Protein AF-A0A0F8Z488-F1 (afdb_monomer_lite)

Foldseek 3Di:
DDDDPVLQPDVVVVVLVVLQVVLVVPDPFAWPDKDWDDCRVVVNADDDPVDGAATEMEIETAPPRADPDPVRRVVCCCVSCPCSCVSYDYHYYYPVRVVVVCVVVVVVVVD

Structure (mmCIF, N/CA/C/O backbone):
data_AF-A0A0F8Z488-F1
#
_entry.id   AF-A0A0F8Z488-F1
#
loop_
_atom_site.group_PDB
_atom_site.id
_atom_site.type_symbol
_atom_site.label_atom_id
_atom_site.label_alt_id
_atom_site.label_comp_id
_atom_site.label_asym_id
_atom_site.label_entity_id
_atom_site.label_seq_id
_atom_site.pdbx_PDB_ins_code
_atom_site.Cartn_x
_atom_site.Cartn_y
_atom_site.Cartn_z
_atom_site.occupancy
_atom_site.B_iso_or_equiv
_atom_site.auth_seq_id
_atom_site.auth_comp_id
_atom_site.auth_asym_id
_atom_site.auth_atom_id
_atom_site.pdbx_PDB_model_num
ATOM 1 N N . MET A 1 1 ? -4.807 -14.175 -6.685 1.00 61.75 1 MET A N 1
ATOM 2 C CA . MET A 1 1 ? -5.424 -12.839 -6.602 1.00 61.75 1 MET A CA 1
ATOM 3 C C . MET A 1 1 ? -5.527 -12.295 -8.015 1.00 61.75 1 MET A C 1
ATOM 5 O O . MET A 1 1 ? -4.518 -12.329 -8.706 1.00 61.75 1 MET A O 1
ATOM 9 N N . ASP A 1 2 ? -6.718 -11.883 -8.449 1.00 78.44 2 ASP A N 1
ATOM 10 C CA . ASP A 1 2 ? -6.984 -11.468 -9.835 1.00 78.44 2 ASP A CA 1
ATOM 11 C C . ASP A 1 2 ? -7.087 -9.931 -9.895 1.00 78.44 2 ASP A C 1
ATOM 13 O O . ASP A 1 2 ? -8.167 -9.359 -9.772 1.00 78.44 2 ASP A O 1
ATOM 17 N N . ILE A 1 3 ? -5.931 -9.254 -9.926 1.00 83.31 3 ILE A N 1
ATOM 18 C CA . ILE A 1 3 ? -5.823 -7.791 -10.065 1.00 83.31 3 ILE A CA 1
ATOM 19 C C . ILE A 1 3 ? -5.194 -7.501 -11.425 1.00 83.31 3 ILE A C 1
ATOM 21 O O . ILE A 1 3 ? -4.090 -7.974 -11.708 1.00 83.31 3 ILE A O 1
ATOM 25 N N . ASP A 1 4 ? -5.872 -6.692 -12.240 1.00 87.50 4 ASP A N 1
ATOM 26 C CA . ASP A 1 4 ? -5.304 -6.196 -13.490 1.00 87.50 4 ASP A CA 1
ATOM 27 C C . ASP A 1 4 ? -4.250 -5.116 -13.201 1.00 87.50 4 ASP A C 1
ATOM 29 O O . ASP A 1 4 ? -4.549 -4.030 -12.706 1.00 87.50 4 ASP A O 1
ATOM 33 N N . LEU A 1 5 ? -2.996 -5.443 -13.505 1.00 88.19 5 LEU A N 1
ATOM 34 C CA . LEU A 1 5 ? -1.836 -4.556 -13.385 1.00 88.19 5 LEU A CA 1
ATOM 35 C C . LEU A 1 5 ? -1.204 -4.268 -14.754 1.00 88.19 5 LEU A C 1
ATOM 37 O O . LEU A 1 5 ? -0.044 -3.866 -14.831 1.00 88.19 5 LEU A O 1
ATOM 41 N N . SER A 1 6 ? -1.943 -4.499 -15.844 1.00 88.38 6 SER A N 1
ATOM 42 C CA . SER A 1 6 ? -1.444 -4.388 -17.222 1.00 88.38 6 SER A CA 1
ATOM 43 C C . SER A 1 6 ? -0.992 -2.973 -17.603 1.00 88.38 6 SER A C 1
ATOM 45 O O . SER A 1 6 ? -0.168 -2.806 -18.502 1.00 88.38 6 SER A O 1
ATOM 47 N N . PHE A 1 7 ? -1.462 -1.956 -16.877 1.00 87.12 7 PHE A N 1
ATOM 48 C CA . PHE A 1 7 ? -1.025 -0.567 -17.018 1.00 87.12 7 PHE A CA 1
ATOM 49 C C . PHE A 1 7 ? 0.434 -0.325 -16.572 1.00 87.12 7 PHE A C 1
ATOM 51 O O . PHE A 1 7 ? 1.041 0.660 -16.993 1.00 87.12 7 PHE A O 1
ATOM 58 N N . ILE A 1 8 ? 1.032 -1.213 -15.764 1.00 89.88 8 ILE A N 1
ATOM 59 C CA . ILE A 1 8 ? 2.445 -1.130 -15.359 1.00 89.88 8 ILE A CA 1
ATOM 60 C C . ILE A 1 8 ? 3.301 -1.841 -16.410 1.00 89.88 8 ILE A C 1
ATOM 62 O O . ILE A 1 8 ? 3.484 -3.057 -16.380 1.00 89.88 8 ILE A O 1
ATOM 66 N N . GLN A 1 9 ? 3.854 -1.069 -17.345 1.00 87.00 9 GLN A N 1
ATOM 67 C CA . GLN A 1 9 ? 4.599 -1.618 -18.485 1.00 87.00 9 GLN A CA 1
ATOM 68 C C . GLN A 1 9 ? 5.990 -2.151 -18.112 1.00 87.00 9 GLN A C 1
ATOM 70 O O . GLN A 1 9 ? 6.507 -3.070 -18.748 1.00 87.00 9 GLN A O 1
ATOM 75 N N . ASN A 1 10 ? 6.620 -1.584 -17.081 1.00 90.50 10 ASN A N 1
ATOM 76 C CA . ASN A 1 10 ? 7.942 -2.017 -16.650 1.00 90.50 10 ASN A CA 1
ATOM 77 C C . ASN A 1 10 ? 7.841 -3.287 -15.789 1.00 90.50 10 ASN A C 1
ATOM 79 O O . ASN A 1 10 ? 7.271 -3.275 -14.696 1.00 90.50 10 ASN A O 1
ATOM 83 N N . SER A 1 11 ? 8.455 -4.378 -16.252 1.00 90.44 11 SER A N 1
ATOM 84 C CA . SER A 1 11 ? 8.388 -5.686 -15.590 1.00 90.44 11 SER A CA 1
ATOM 85 C C . SER A 1 11 ? 9.010 -5.715 -14.190 1.00 90.44 11 SER A C 1
ATOM 87 O O . SER A 1 11 ? 8.596 -6.529 -13.365 1.00 90.44 11 SER A O 1
ATOM 89 N N . LYS A 1 12 ? 9.971 -4.830 -13.894 1.00 91.19 12 LYS A N 1
ATOM 90 C CA . LYS A 1 12 ? 10.587 -4.723 -12.565 1.00 91.19 12 LYS A CA 1
ATOM 91 C C . LYS A 1 12 ? 9.627 -4.089 -11.570 1.00 91.19 12 LYS A C 1
ATOM 93 O O . LYS A 1 12 ? 9.391 -4.684 -10.525 1.00 91.19 12 LYS A O 1
ATOM 98 N N . PHE A 1 13 ? 9.003 -2.964 -11.926 1.00 92.75 13 PHE A N 1
ATOM 99 C CA . PHE A 1 13 ? 7.955 -2.360 -11.095 1.00 92.75 13 PHE A CA 1
ATOM 100 C C . PHE A 1 13 ? 6.767 -3.303 -10.901 1.00 92.75 13 PHE A C 1
ATOM 102 O O . PHE A 1 13 ? 6.273 -3.449 -9.784 1.00 92.75 13 PHE A O 1
ATOM 109 N N . LEU A 1 14 ? 6.354 -4.003 -11.961 1.00 92.69 14 LEU A N 1
ATOM 110 C CA . LEU A 1 14 ? 5.293 -5.004 -11.880 1.00 92.69 14 LEU A CA 1
ATOM 111 C C . LEU A 1 14 ? 5.646 -6.133 -10.898 1.00 92.69 14 LEU A C 1
ATOM 113 O O . LEU A 1 14 ? 4.800 -6.536 -10.102 1.00 92.69 14 LEU A O 1
ATOM 117 N N . GLY A 1 15 ? 6.883 -6.636 -10.947 1.00 91.31 15 GLY A N 1
ATOM 118 C CA . GLY A 1 15 ? 7.378 -7.654 -10.020 1.00 91.31 15 GLY A CA 1
ATOM 119 C C . GLY A 1 15 ? 7.354 -7.175 -8.569 1.00 91.31 15 GLY A C 1
ATOM 120 O O . GLY A 1 15 ? 6.781 -7.853 -7.719 1.00 91.31 15 GLY A O 1
ATOM 121 N N . SER A 1 16 ? 7.892 -5.980 -8.307 1.00 92.06 16 SER A N 1
ATOM 122 C CA . SER A 1 16 ? 7.899 -5.381 -6.968 1.00 92.06 16 SER A CA 1
ATOM 123 C C . SER A 1 16 ? 6.485 -5.194 -6.414 1.00 92.06 16 SER A C 1
ATOM 125 O O . SER A 1 16 ? 6.223 -5.553 -5.269 1.00 92.06 16 SER A O 1
ATOM 127 N N . ILE A 1 17 ? 5.546 -4.671 -7.216 1.00 93.38 17 ILE A N 1
ATOM 128 C CA . ILE A 1 17 ? 4.152 -4.476 -6.782 1.00 93.38 17 ILE A CA 1
ATOM 129 C C . ILE A 1 17 ? 3.474 -5.807 -6.481 1.00 93.38 17 ILE A C 1
ATOM 131 O O . ILE A 1 17 ? 2.763 -5.905 -5.484 1.00 93.38 17 ILE A O 1
ATOM 135 N N . LYS A 1 18 ? 3.699 -6.840 -7.298 1.00 92.25 18 LYS A N 1
ATOM 136 C CA . LYS A 1 18 ? 3.149 -8.171 -7.019 1.00 92.25 18 LYS A CA 1
ATOM 137 C C . LYS A 1 18 ? 3.656 -8.717 -5.689 1.00 92.25 18 LYS A C 1
ATOM 139 O O . LYS A 1 18 ? 2.829 -9.119 -4.878 1.00 92.25 18 LYS A O 1
ATOM 144 N N . GLU A 1 19 ? 4.963 -8.649 -5.427 1.00 92.25 19 GLU A N 1
ATOM 145 C CA . GLU A 1 19 ? 5.521 -9.095 -4.143 1.00 92.25 19 GLU A CA 1
ATOM 146 C C . GLU A 1 19 ? 4.931 -8.303 -2.965 1.00 92.25 19 GLU A C 1
ATOM 148 O O . GLU A 1 19 ? 4.540 -8.889 -1.951 1.00 92.25 19 GLU A O 1
ATOM 153 N N . TYR A 1 20 ? 4.828 -6.977 -3.100 1.00 94.12 20 TYR A N 1
ATOM 154 C CA . TYR A 1 20 ? 4.232 -6.129 -2.070 1.00 94.12 20 TYR A CA 1
ATOM 155 C C . TYR A 1 20 ? 2.788 -6.540 -1.781 1.00 94.12 20 TYR A C 1
ATOM 157 O O . TYR A 1 20 ? 2.428 -6.760 -0.626 1.00 94.12 20 TYR A O 1
ATOM 165 N N . LEU A 1 21 ? 1.953 -6.660 -2.817 1.00 93.88 21 LEU A N 1
ATOM 166 C CA . LEU A 1 21 ? 0.542 -6.994 -2.648 1.00 93.88 21 LEU A CA 1
ATOM 167 C C . LEU A 1 21 ? 0.360 -8.412 -2.098 1.00 93.88 21 LEU A C 1
ATOM 169 O O . LEU A 1 21 ? -0.458 -8.607 -1.205 1.00 93.88 21 LEU A O 1
ATOM 173 N N . GLU A 1 22 ? 1.133 -9.390 -2.571 1.00 92.50 22 GLU A N 1
ATOM 174 C CA . GLU A 1 22 ? 1.101 -10.756 -2.040 1.00 92.50 22 GLU A CA 1
ATOM 175 C C . GLU A 1 22 ? 1.389 -10.781 -0.538 1.00 92.50 22 GLU A C 1
ATOM 177 O O . GLU A 1 22 ? 0.646 -11.399 0.222 1.00 92.50 22 GLU A O 1
ATOM 182 N N . ARG A 1 23 ? 2.421 -10.064 -0.077 1.00 93.06 23 ARG A N 1
ATOM 183 C CA . ARG A 1 23 ? 2.704 -9.951 1.361 1.00 93.06 23 ARG A CA 1
ATOM 184 C C . ARG A 1 23 ? 1.603 -9.218 2.106 1.00 93.06 23 ARG A C 1
ATOM 186 O O . ARG A 1 23 ? 1.179 -9.696 3.152 1.00 93.06 23 ARG A O 1
ATOM 193 N N . LEU A 1 24 ? 1.130 -8.096 1.564 1.00 94.81 24 LEU A N 1
ATOM 194 C CA . LEU A 1 24 ? 0.085 -7.283 2.176 1.00 94.81 24 LEU A CA 1
ATOM 195 C C . LEU A 1 24 ? -1.199 -8.091 2.408 1.00 94.81 24 LEU A C 1
ATOM 197 O O . LEU A 1 24 ? -1.780 -8.017 3.486 1.00 94.81 24 LEU A O 1
ATOM 201 N N . PHE A 1 25 ? -1.636 -8.867 1.415 1.00 92.69 25 PHE A N 1
ATOM 202 C CA . PHE A 1 25 ? -2.860 -9.664 1.509 1.00 92.69 25 PHE A CA 1
ATOM 203 C C . PHE A 1 25 ? -2.687 -10.979 2.279 1.00 92.69 25 PHE A C 1
ATOM 205 O O . PHE A 1 25 ? -3.686 -11.601 2.627 1.00 92.69 25 PHE A O 1
ATOM 212 N N . ASN A 1 26 ? -1.451 -11.381 2.583 1.00 93.25 26 ASN A N 1
ATOM 213 C CA . ASN A 1 26 ? -1.159 -12.480 3.505 1.00 93.25 26 ASN A CA 1
ATOM 214 C C . ASN A 1 26 ? -1.121 -12.037 4.977 1.00 93.25 26 ASN A C 1
ATOM 216 O O . ASN A 1 26 ? -0.977 -12.882 5.861 1.00 93.25 26 ASN A O 1
ATOM 220 N N . LEU A 1 27 ? -1.223 -10.735 5.264 1.00 93.19 27 LEU A N 1
ATOM 221 C CA . LEU A 1 27 ? -1.350 -10.258 6.637 1.00 93.19 27 LEU A CA 1
ATOM 222 C C . LEU A 1 27 ? -2.717 -10.651 7.200 1.00 93.19 27 LEU A C 1
ATOM 224 O O . LEU A 1 27 ? -3.731 -10.538 6.514 1.00 93.19 27 LEU A O 1
ATOM 228 N N . ASP A 1 28 ? -2.758 -11.018 8.482 1.00 92.69 28 ASP A N 1
ATOM 229 C CA . ASP A 1 28 ? -4.007 -11.173 9.240 1.00 92.69 28 ASP A CA 1
ATOM 230 C C . ASP A 1 28 ? -4.575 -9.790 9.604 1.00 92.69 28 ASP A C 1
ATOM 232 O O . ASP A 1 28 ? -4.606 -9.370 10.761 1.00 92.69 28 ASP A O 1
ATOM 236 N N . LYS A 1 29 ? -4.879 -9.010 8.562 1.00 94.06 29 LYS A N 1
ATOM 237 C CA . LYS A 1 29 ? -5.425 -7.658 8.629 1.00 94.06 29 LYS A CA 1
ATOM 238 C C . LYS A 1 29 ? -6.399 -7.434 7.494 1.00 94.06 29 LYS A C 1
ATOM 240 O O . LYS A 1 29 ? -6.135 -7.769 6.339 1.00 94.06 29 LYS A O 1
ATOM 245 N N . LYS A 1 30 ? -7.514 -6.777 7.793 1.00 96.00 30 LYS A N 1
ATOM 246 C CA . LYS A 1 30 ? -8.535 -6.503 6.782 1.00 96.00 30 LYS A CA 1
ATOM 247 C C . LYS A 1 30 ? -8.196 -5.267 5.945 1.00 96.00 30 LYS A C 1
ATOM 249 O O . LYS A 1 30 ? -8.471 -4.132 6.335 1.00 96.00 30 LYS A O 1
ATOM 254 N N . VAL A 1 31 ? -7.651 -5.490 4.751 1.00 95.94 31 VAL A N 1
ATOM 255 C CA . VAL A 1 31 ? -7.432 -4.446 3.736 1.00 95.94 31 VAL A CA 1
ATOM 256 C C . VAL A 1 31 ? -8.750 -4.135 3.014 1.00 95.94 31 VAL A C 1
ATOM 258 O O . VAL A 1 31 ? -9.471 -5.032 2.586 1.00 95.94 31 VAL A O 1
ATOM 261 N N . GLN A 1 32 ? -9.092 -2.853 2.904 1.00 95.88 32 GLN A N 1
ATOM 262 C CA . GLN A 1 32 ? -10.272 -2.340 2.195 1.00 95.88 32 GLN A CA 1
ATOM 263 C C . GLN A 1 32 ? -9.943 -1.860 0.781 1.00 95.88 32 GLN A C 1
ATOM 265 O O . GLN A 1 32 ? -10.798 -1.914 -0.097 1.00 95.88 32 GLN A O 1
ATOM 270 N N . GLY A 1 33 ? -8.721 -1.382 0.559 1.00 94.56 33 GLY A N 1
ATOM 271 C CA . GLY A 1 33 ? -8.289 -0.914 -0.748 1.00 94.56 33 GLY A CA 1
ATOM 272 C C . GLY A 1 33 ? -6.814 -0.552 -0.771 1.00 94.56 33 GLY A C 1
ATOM 273 O O . GLY A 1 33 ? -6.203 -0.299 0.267 1.00 94.56 33 GLY A O 1
ATOM 274 N N . VAL A 1 34 ? -6.253 -0.522 -1.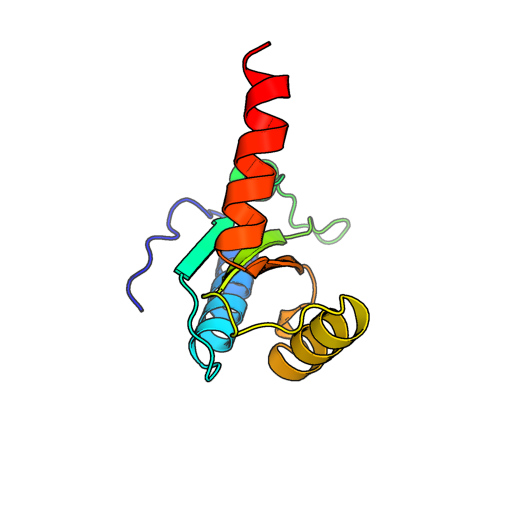974 1.00 95.50 34 VAL A N 1
ATOM 275 C CA . VAL A 1 34 ? -4.892 -0.057 -2.238 1.00 95.50 34 VAL A CA 1
ATOM 276 C C . VAL A 1 34 ? -4.965 0.924 -3.397 1.00 95.50 34 VAL A C 1
ATOM 278 O O . VAL A 1 34 ? -5.525 0.602 -4.442 1.00 95.50 34 VAL A O 1
ATOM 281 N N . LEU A 1 35 ? -4.425 2.120 -3.202 1.00 94.62 35 LEU A N 1
ATOM 282 C CA . LEU A 1 35 ? -4.351 3.158 -4.221 1.00 94.62 35 LEU A CA 1
ATOM 283 C C . LEU A 1 35 ? -2.892 3.352 -4.611 1.00 94.62 35 LEU A C 1
ATOM 285 O O . LEU A 1 35 ? -2.058 3.634 -3.752 1.00 94.62 35 LEU A O 1
ATOM 289 N N . LEU A 1 36 ? -2.602 3.224 -5.901 1.00 93.88 36 LEU A N 1
ATOM 290 C CA . LEU A 1 36 ? -1.319 3.602 -6.478 1.00 93.88 36 LEU A CA 1
ATOM 291 C C . LEU A 1 36 ? -1.388 5.059 -6.934 1.00 93.88 36 LEU A C 1
ATOM 293 O O . LEU A 1 36 ? -2.341 5.455 -7.606 1.00 93.88 36 LEU A O 1
ATOM 297 N N . PHE A 1 37 ? -0.378 5.846 -6.578 1.00 92.44 37 PHE A N 1
ATOM 298 C CA . PHE A 1 37 ? -0.251 7.233 -7.014 1.00 92.44 37 PHE A CA 1
ATOM 299 C C . PHE A 1 37 ? 1.194 7.537 -7.439 1.00 92.44 37 PHE A C 1
ATOM 301 O O . PHE A 1 37 ? 1.974 6.625 -7.714 1.00 92.44 37 PHE A O 1
ATOM 308 N N . GLY A 1 38 ? 1.525 8.819 -7.589 1.00 90.88 38 GLY A N 1
ATOM 309 C CA . GLY A 1 38 ? 2.889 9.236 -7.909 1.00 90.88 38 GLY A CA 1
ATOM 310 C C . GLY A 1 38 ? 3.287 9.013 -9.367 1.00 90.88 38 GLY A C 1
ATOM 311 O O . GLY A 1 38 ? 2.439 8.946 -10.261 1.00 90.88 38 GLY A O 1
ATOM 312 N N . SER A 1 39 ? 4.596 8.958 -9.614 1.00 92.25 39 SER A N 1
ATOM 313 C CA . SER A 1 39 ? 5.165 8.882 -10.968 1.00 92.25 39 SER A CA 1
ATOM 314 C C . SER A 1 39 ? 4.785 7.587 -11.686 1.00 92.25 39 SER A C 1
ATOM 316 O O . SER A 1 39 ? 4.474 7.618 -12.877 1.00 92.25 39 SER A O 1
ATOM 318 N N . LEU A 1 40 ? 4.725 6.457 -10.970 1.00 93.00 40 LEU A N 1
ATOM 319 C CA . LEU A 1 40 ? 4.367 5.171 -11.567 1.00 93.00 40 LEU A CA 1
ATOM 320 C C . LEU A 1 40 ? 2.915 5.150 -12.048 1.00 93.00 40 LEU A C 1
ATOM 322 O O . LEU A 1 40 ? 2.658 4.712 -13.167 1.00 93.00 40 LEU A O 1
ATOM 326 N N . ALA A 1 41 ? 1.982 5.685 -11.255 1.00 90.25 41 ALA A N 1
ATOM 327 C CA . ALA A 1 41 ? 0.583 5.810 -11.666 1.00 90.25 41 ALA A CA 1
ATOM 328 C C . ALA A 1 41 ? 0.403 6.716 -12.896 1.00 90.25 41 ALA A C 1
ATOM 330 O O . ALA A 1 41 ? -0.508 6.496 -13.690 1.00 90.25 41 ALA A O 1
ATOM 331 N N . ARG A 1 42 ? 1.268 7.727 -13.063 1.00 89.94 42 ARG A N 1
ATOM 332 C CA . ARG A 1 42 ? 1.247 8.650 -14.212 1.00 89.94 42 ARG A CA 1
ATOM 333 C C . ARG A 1 42 ? 1.994 8.129 -15.445 1.00 89.94 42 ARG A C 1
ATOM 335 O O . ARG A 1 42 ? 1.929 8.764 -16.490 1.00 89.94 42 ARG A O 1
ATOM 342 N N . GLY A 1 43 ? 2.692 6.995 -15.343 1.00 88.62 43 GLY A N 1
ATOM 343 C CA . GLY A 1 43 ? 3.538 6.472 -16.424 1.00 88.62 43 GLY A CA 1
ATOM 344 C C . GLY A 1 43 ? 4.860 7.229 -16.604 1.00 88.62 43 GLY A C 1
ATOM 345 O O . GLY A 1 43 ? 5.495 7.117 -17.646 1.00 88.62 43 GLY A O 1
ATOM 346 N N . GLU A 1 44 ? 5.279 7.991 -15.593 1.00 90.38 44 GLU A N 1
ATOM 347 C CA . GLU A 1 44 ? 6.494 8.819 -15.585 1.00 90.38 44 GLU A CA 1
ATOM 348 C C . GLU A 1 44 ? 7.646 8.174 -14.795 1.00 90.38 44 GLU A C 1
ATOM 350 O O . GLU A 1 44 ? 8.723 8.755 -14.685 1.00 90.38 44 GLU A O 1
ATOM 355 N N . ALA A 1 45 ? 7.429 6.997 -14.197 1.00 91.12 45 ALA A N 1
ATOM 356 C CA . ALA A 1 45 ? 8.437 6.332 -13.378 1.00 91.12 45 ALA A CA 1
ATOM 357 C C . ALA A 1 45 ? 9.647 5.867 -14.200 1.00 91.12 45 ALA A C 1
ATOM 359 O O . ALA A 1 45 ? 9.518 5.246 -15.258 1.00 91.12 45 ALA A O 1
ATOM 360 N N . ILE A 1 46 ? 10.834 6.110 -13.655 1.00 90.38 46 ILE A N 1
ATOM 361 C CA . ILE A 1 46 ? 12.120 5.780 -14.260 1.00 90.38 46 ILE A CA 1
ATOM 362 C C . ILE A 1 46 ? 12.665 4.519 -13.594 1.00 90.38 46 ILE A C 1
ATOM 364 O O . ILE A 1 46 ? 12.718 4.420 -12.371 1.00 90.38 46 ILE A O 1
ATOM 368 N N . TYR A 1 47 ? 13.108 3.558 -14.403 1.00 88.50 47 TYR A N 1
ATOM 369 C CA . TYR A 1 47 ? 13.867 2.405 -13.926 1.00 88.50 47 TYR A CA 1
ATOM 370 C C . TYR A 1 47 ? 15.148 2.280 -14.747 1.00 88.50 47 TYR A C 1
ATOM 372 O O . TYR A 1 47 ? 15.124 1.828 -15.893 1.00 88.50 47 TYR A O 1
ATOM 380 N N . SER A 1 48 ? 16.268 2.703 -14.170 1.00 88.38 48 SER A N 1
ATOM 381 C CA . SER A 1 48 ? 17.582 2.690 -14.809 1.00 88.38 48 SER A CA 1
ATOM 382 C C . SER A 1 48 ? 18.682 2.358 -13.799 1.00 88.38 48 SER A C 1
ATOM 384 O O . SER A 1 48 ? 18.452 2.349 -12.595 1.00 88.38 48 SER A O 1
ATOM 386 N N . GLU A 1 49 ? 19.905 2.131 -14.277 1.00 85.31 49 GLU A N 1
ATOM 387 C CA . GLU A 1 49 ? 21.068 1.919 -13.399 1.00 85.31 49 GLU A CA 1
ATOM 388 C C . GLU A 1 49 ? 21.429 3.154 -12.557 1.00 85.31 49 GLU A C 1
ATOM 390 O O . GLU A 1 49 ? 22.118 3.031 -11.548 1.00 85.31 49 GLU A O 1
ATOM 395 N N . ARG A 1 50 ? 20.997 4.350 -12.978 1.00 88.25 50 ARG A N 1
ATOM 396 C CA . ARG A 1 50 ? 21.337 5.626 -12.326 1.00 88.25 50 ARG A CA 1
ATOM 397 C C . ARG A 1 50 ? 20.269 6.100 -11.353 1.00 88.25 50 ARG A C 1
ATOM 399 O O . ARG A 1 50 ? 20.583 6.796 -10.396 1.00 88.25 50 ARG A O 1
ATOM 406 N N . GLU A 1 51 ? 19.022 5.756 -11.637 1.00 88.19 51 GLU A N 1
ATOM 407 C CA . GLU A 1 51 ? 17.852 6.246 -10.927 1.00 88.19 51 GLU A CA 1
ATOM 408 C C . GLU A 1 51 ? 16.727 5.221 -11.032 1.00 88.19 51 GLU A C 1
ATOM 410 O O . GLU A 1 51 ? 16.434 4.708 -12.121 1.00 88.19 51 GLU A O 1
ATOM 415 N N . ILE A 1 52 ? 16.101 4.952 -9.890 1.00 89.81 52 ILE A N 1
AT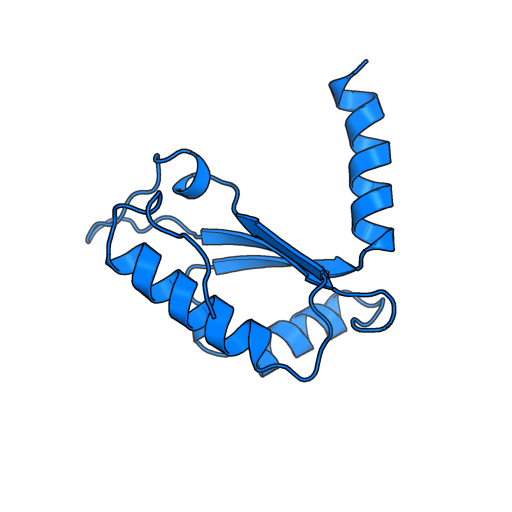OM 416 C CA . ILE A 1 52 ? 14.910 4.123 -9.764 1.00 89.81 52 ILE A CA 1
ATOM 417 C C . ILE A 1 52 ? 13.887 4.963 -9.006 1.00 89.81 52 ILE A C 1
ATOM 419 O O . ILE A 1 52 ? 14.164 5.393 -7.890 1.00 89.81 52 ILE A O 1
ATOM 423 N N . SER A 1 53 ? 12.733 5.217 -9.619 1.00 91.75 53 SER A N 1
ATOM 424 C CA . SER A 1 53 ? 11.628 5.906 -8.954 1.00 91.75 53 SER A CA 1
ATOM 425 C C . SER A 1 53 ? 11.017 5.040 -7.856 1.00 91.75 53 SER A C 1
ATOM 427 O O . SER A 1 53 ? 10.872 3.827 -8.025 1.00 91.75 53 SER A O 1
ATOM 429 N N . ASP A 1 54 ? 10.605 5.685 -6.769 1.00 92.75 54 ASP A N 1
ATOM 430 C CA . ASP A 1 54 ? 9.833 5.043 -5.711 1.00 92.75 54 ASP A CA 1
ATOM 431 C C . ASP A 1 54 ? 8.410 4.700 -6.182 1.00 92.75 54 ASP A C 1
ATOM 433 O O . ASP A 1 54 ? 7.877 5.263 -7.145 1.00 92.75 54 ASP A O 1
ATOM 437 N N . ILE A 1 55 ? 7.795 3.741 -5.494 1.00 93.88 55 ILE A N 1
ATOM 438 C CA . ILE A 1 55 ? 6.419 3.306 -5.717 1.00 93.88 55 ILE A CA 1
ATOM 439 C C . ILE A 1 55 ? 5.546 3.840 -4.585 1.00 93.88 55 ILE A C 1
ATOM 441 O O . ILE A 1 55 ? 5.625 3.368 -3.448 1.00 93.88 55 ILE A O 1
ATOM 445 N N . ASP A 1 56 ? 4.681 4.790 -4.924 1.00 94.19 56 ASP A N 1
ATOM 446 C CA . ASP A 1 56 ? 3.838 5.495 -3.965 1.00 94.19 56 ASP A CA 1
ATOM 447 C C . ASP A 1 56 ? 2.474 4.808 -3.779 1.00 94.19 56 ASP A C 1
ATOM 449 O O . ASP A 1 56 ? 1.674 4.702 -4.717 1.00 94.19 56 ASP A O 1
ATOM 453 N N . LEU A 1 57 ? 2.173 4.360 -2.555 1.00 95.31 57 LEU A N 1
ATOM 454 C CA . LEU A 1 57 ? 0.940 3.637 -2.223 1.00 95.31 57 LEU A CA 1
ATOM 455 C C . LEU A 1 57 ? 0.175 4.243 -1.043 1.00 95.31 57 LEU A C 1
ATOM 457 O O . LEU A 1 57 ? 0.750 4.633 -0.028 1.00 95.31 57 LEU A O 1
ATOM 461 N N . ILE A 1 58 ? -1.154 4.221 -1.120 1.00 95.62 58 ILE A N 1
ATOM 462 C CA . ILE A 1 58 ? -2.035 4.361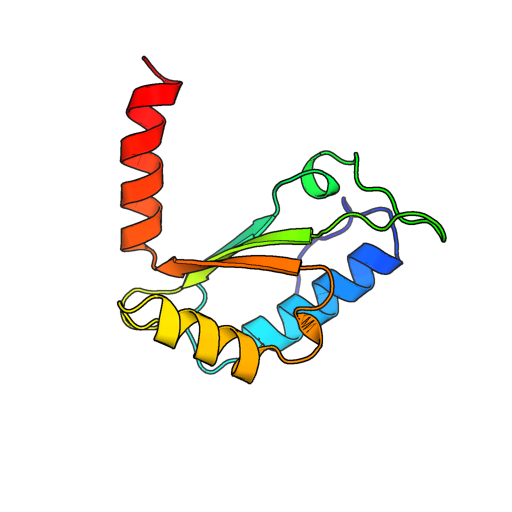 0.044 1.00 95.62 58 ILE A CA 1
ATOM 463 C C . ILE A 1 58 ? -2.720 3.020 0.266 1.00 95.62 58 ILE A C 1
ATOM 465 O O . ILE A 1 58 ? -3.477 2.552 -0.582 1.00 95.62 58 ILE A O 1
ATOM 469 N N . VAL A 1 59 ? -2.472 2.408 1.417 1.00 96.69 59 VAL A N 1
ATOM 470 C CA . VAL A 1 59 ? -3.109 1.162 1.836 1.00 96.69 59 VAL A CA 1
ATOM 471 C C . VAL A 1 59 ? -4.165 1.483 2.881 1.00 96.69 59 VAL A C 1
ATOM 473 O O . VAL A 1 59 ? -3.854 1.976 3.967 1.00 96.69 59 VAL A O 1
ATOM 476 N N . ILE A 1 60 ? -5.418 1.199 2.541 1.00 97.38 60 ILE A N 1
ATOM 477 C CA . ILE A 1 60 ? -6.584 1.493 3.366 1.00 97.38 60 ILE A CA 1
ATOM 478 C C . ILE A 1 60 ? -6.994 0.210 4.079 1.00 97.38 60 ILE A C 1
ATOM 480 O O . ILE A 1 60 ? -7.391 -0.762 3.437 1.00 97.38 60 ILE A O 1
ATOM 484 N N . PHE A 1 61 ? -6.935 0.213 5.403 1.00 97.38 61 PHE A N 1
ATOM 485 C CA . PHE A 1 61 ? -7.375 -0.888 6.255 1.00 97.38 61 PHE A CA 1
ATOM 486 C C . PHE A 1 61 ? -8.752 -0.596 6.862 1.00 97.38 61 PHE A C 1
ATOM 488 O O . PHE A 1 61 ? -9.180 0.558 6.949 1.00 97.38 61 PHE A O 1
ATOM 495 N N . SER A 1 62 ? -9.466 -1.634 7.300 1.00 97.44 62 SER A N 1
ATOM 496 C CA . SER A 1 62 ? -10.655 -1.452 8.137 1.00 97.44 62 SER A CA 1
ATOM 497 C C . SER A 1 62 ? -10.303 -0.731 9.443 1.00 97.44 62 SER A C 1
ATOM 499 O O . SER A 1 62 ? -9.175 -0.797 9.933 1.00 97.44 62 SER A O 1
ATOM 501 N N . ASP A 1 63 ? -11.271 -0.015 10.013 1.00 95.25 63 ASP A N 1
ATOM 502 C CA . ASP A 1 63 ? -11.077 0.632 11.311 1.00 95.25 63 ASP A CA 1
ATOM 503 C C . ASP A 1 63 ? -10.809 -0.426 12.397 1.00 95.25 63 ASP A C 1
ATOM 505 O O . ASP A 1 63 ? -11.437 -1.483 12.407 1.00 95.25 63 ASP A O 1
ATOM 509 N N . GLY A 1 64 ? -9.858 -0.146 13.295 1.00 94.38 64 GLY A N 1
ATOM 510 C CA . GLY A 1 64 ? -9.405 -1.080 14.336 1.00 94.38 64 GLY A CA 1
ATOM 511 C C . GLY A 1 64 ? -8.249 -2.007 13.931 1.00 94.38 64 GLY A C 1
ATOM 512 O O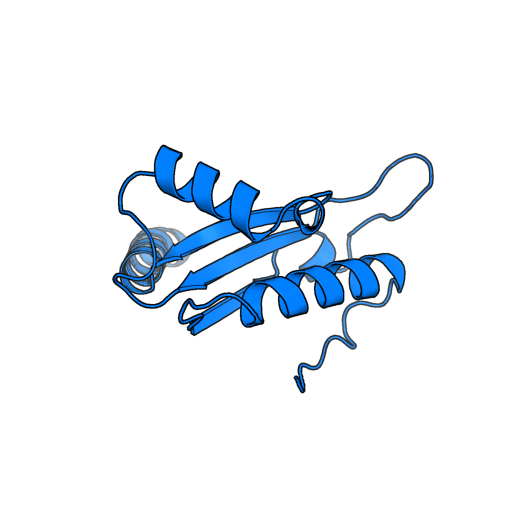 . GLY A 1 64 ? -7.625 -2.600 14.803 1.00 94.38 64 GLY A O 1
ATOM 513 N N . GLU A 1 65 ? -7.904 -2.093 12.642 1.00 95.94 65 GLU A N 1
ATOM 514 C CA . GLU A 1 65 ? -6.804 -2.944 12.143 1.00 95.94 65 GLU A CA 1
ATOM 515 C C . GLU A 1 65 ? -5.408 -2.342 12.356 1.00 95.94 65 GLU A C 1
ATOM 517 O O . GLU A 1 65 ? -4.392 -3.049 12.328 1.00 95.94 65 GLU A O 1
ATOM 522 N N . LEU A 1 66 ? -5.351 -1.022 12.534 1.00 94.94 66 LEU A N 1
ATOM 523 C CA . LEU A 1 66 ? -4.127 -0.260 12.732 1.00 94.94 66 LEU A CA 1
ATOM 524 C C . LEU A 1 66 ? -4.165 0.467 14.077 1.00 94.94 66 LEU A C 1
ATOM 526 O O . LEU A 1 66 ? -5.221 0.974 14.462 1.00 94.94 66 LEU A O 1
ATOM 530 N N . PRO A 1 67 ? -3.016 0.592 14.760 1.00 93.94 67 PRO A N 1
ATOM 531 C CA . PRO A 1 67 ? -2.916 1.445 15.932 1.00 93.94 67 PRO A CA 1
ATOM 532 C C . PRO A 1 67 ? -3.096 2.918 15.543 1.00 93.94 67 PRO A C 1
ATOM 534 O O . PRO A 1 67 ? -2.756 3.344 14.430 1.00 93.94 67 PRO A O 1
ATOM 537 N N . ASN A 1 68 ? -3.611 3.700 16.492 1.00 90.19 68 ASN A N 1
ATOM 538 C CA . ASN A 1 68 ? -3.751 5.151 16.350 1.00 90.19 68 ASN A CA 1
ATOM 539 C C . ASN A 1 68 ? -2.389 5.862 16.403 1.00 90.19 68 ASN A C 1
ATOM 541 O O . ASN A 1 68 ? -2.238 6.935 15.827 1.00 90.19 68 ASN A O 1
ATOM 545 N N . ASP A 1 69 ? -1.401 5.273 17.084 1.00 92.94 69 ASP A N 1
ATOM 546 C CA . ASP A 1 69 ? -0.059 5.836 17.171 1.00 92.94 69 ASP A CA 1
ATOM 547 C C . ASP A 1 69 ? 0.741 5.599 15.878 1.00 92.94 69 ASP A C 1
ATOM 549 O O . ASP A 1 69 ? 0.863 4.479 15.369 1.00 92.94 69 ASP A O 1
ATOM 553 N N . HIS A 1 70 ? 1.317 6.675 15.340 1.00 87.50 70 HIS A N 1
ATOM 554 C CA . HIS A 1 70 ? 2.055 6.638 14.078 1.00 87.50 70 HIS A CA 1
ATOM 555 C C . HIS A 1 70 ? 3.385 5.878 14.170 1.00 87.50 70 HIS A C 1
ATOM 557 O O . HIS A 1 70 ? 3.810 5.264 13.183 1.00 87.50 70 HIS A O 1
ATOM 563 N N . ILE A 1 71 ? 4.057 5.909 15.325 1.00 90.75 71 ILE A N 1
ATOM 564 C CA . ILE A 1 71 ? 5.337 5.219 15.527 1.00 90.75 71 ILE A CA 1
ATOM 565 C C . ILE A 1 71 ? 5.086 3.712 15.577 1.00 90.75 71 ILE A C 1
ATOM 567 O O . ILE A 1 71 ? 5.768 2.950 14.886 1.00 90.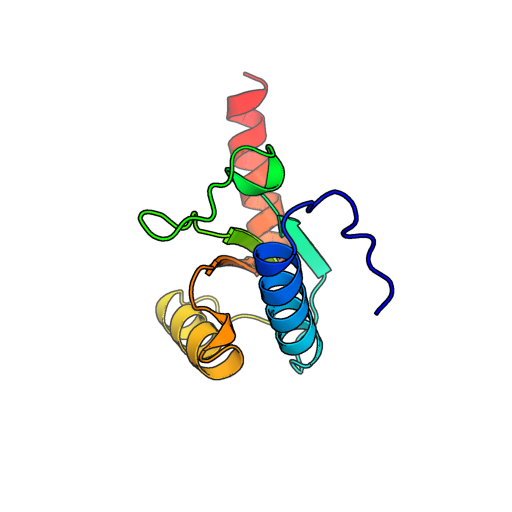75 71 ILE A O 1
ATOM 571 N N . GLU A 1 72 ? 4.065 3.289 16.320 1.00 94.19 72 GLU A N 1
ATOM 572 C CA . GLU A 1 72 ? 3.627 1.898 16.400 1.00 94.19 72 GLU A CA 1
ATOM 573 C C . GLU A 1 72 ? 3.200 1.370 15.026 1.00 94.19 72 GLU A C 1
ATOM 575 O O . GLU A 1 72 ? 3.667 0.317 14.586 1.00 94.19 72 GLU A O 1
ATOM 580 N N . ARG A 1 73 ? 2.413 2.151 14.275 1.00 93.31 73 ARG A N 1
ATOM 581 C CA . ARG A 1 73 ? 2.020 1.806 12.901 1.00 93.31 73 ARG A CA 1
ATOM 582 C C . ARG A 1 73 ? 3.234 1.626 11.988 1.00 93.31 73 ARG A C 1
ATOM 584 O O . ARG A 1 73 ? 3.297 0.671 11.214 1.00 93.31 73 ARG A O 1
ATOM 591 N N . SER A 1 74 ? 4.223 2.512 12.098 1.00 89.62 74 SER A N 1
ATOM 592 C CA . SER A 1 74 ? 5.465 2.437 11.317 1.00 89.62 74 SER A CA 1
ATOM 593 C C . SER A 1 74 ? 6.311 1.217 11.680 1.00 89.62 74 SER A C 1
ATOM 595 O O . SER A 1 74 ? 6.964 0.634 10.811 1.00 89.62 74 SER A O 1
ATOM 597 N N . LYS A 1 75 ? 6.308 0.813 12.955 1.00 92.38 75 LYS A N 1
ATOM 598 C CA . LYS A 1 75 ? 6.961 -0.414 13.418 1.00 92.38 75 LYS A CA 1
ATOM 599 C C . LYS A 1 75 ? 6.281 -1.651 12.825 1.00 92.38 75 LYS A C 1
ATOM 601 O O . LYS A 1 75 ? 6.959 -2.415 12.145 1.00 92.38 75 LYS A O 1
ATOM 606 N N . ILE A 1 76 ? 4.959 -1.773 12.969 1.00 92.44 76 ILE A N 1
ATOM 607 C CA . ILE A 1 76 ? 4.177 -2.892 12.415 1.00 92.44 76 ILE A CA 1
ATOM 608 C C . ILE A 1 76 ? 4.372 -2.998 10.904 1.00 92.44 76 ILE A C 1
ATOM 610 O O . ILE A 1 76 ? 4.606 -4.092 10.398 1.00 92.44 76 ILE A O 1
ATOM 614 N N . LYS A 1 77 ? 4.324 -1.872 10.178 1.00 92.25 77 LYS A N 1
ATOM 615 C CA . LYS A 1 77 ? 4.554 -1.845 8.727 1.00 92.25 77 LYS A CA 1
ATOM 616 C C . LYS A 1 77 ? 5.907 -2.464 8.367 1.00 92.25 77 LYS A C 1
ATOM 618 O O . LYS A 1 77 ? 5.969 -3.333 7.502 1.00 92.25 77 LYS A O 1
ATOM 623 N N . ARG A 1 78 ? 6.983 -2.053 9.050 1.00 90.38 78 ARG A N 1
ATOM 624 C CA . ARG A 1 78 ? 8.337 -2.585 8.820 1.00 90.38 78 ARG A CA 1
ATOM 625 C C . ARG A 1 78 ? 8.451 -4.068 9.150 1.00 90.38 78 ARG A C 1
ATOM 627 O O . ARG A 1 78 ? 9.022 -4.809 8.359 1.00 90.38 78 ARG A O 1
ATOM 634 N N . GLU A 1 79 ? 7.892 -4.494 10.276 1.00 91.38 79 GLU A N 1
ATOM 635 C CA . GLU A 1 79 ? 7.919 -5.896 10.710 1.00 91.38 79 GLU A CA 1
ATOM 636 C C . GLU A 1 79 ? 7.108 -6.806 9.776 1.00 91.38 79 GLU A C 1
ATOM 638 O O . GLU A 1 79 ? 7.548 -7.905 9.454 1.00 91.38 79 GLU A O 1
ATOM 643 N N . SER A 1 80 ? 5.964 -6.322 9.289 1.00 90.25 80 SER A N 1
ATOM 644 C CA . SER A 1 80 ? 5.050 -7.084 8.428 1.00 90.25 80 SER A CA 1
ATOM 645 C C . SER A 1 80 ? 5.572 -7.226 6.998 1.00 90.25 80 SER A C 1
ATOM 647 O O . SER A 1 80 ? 5.426 -8.276 6.377 1.00 90.25 80 SER A O 1
ATOM 649 N N . MET A 1 81 ? 6.177 -6.166 6.459 1.00 90.19 81 MET A N 1
ATOM 650 C CA . MET A 1 81 ? 6.551 -6.111 5.044 1.00 90.19 81 MET A CA 1
ATOM 651 C C . MET A 1 81 ? 8.028 -6.437 4.796 1.00 90.19 81 MET A C 1
ATOM 653 O O . MET A 1 81 ? 8.380 -6.898 3.709 1.00 90.19 81 MET A O 1
ATOM 657 N N . GLY A 1 82 ? 8.902 -6.231 5.786 1.00 85.75 82 GLY A N 1
ATOM 658 C CA . GLY A 1 82 ? 10.334 -6.503 5.670 1.00 85.75 82 GLY A CA 1
ATOM 659 C C . GLY A 1 82 ? 10.960 -5.837 4.440 1.00 85.75 82 GLY A C 1
ATOM 660 O O . GLY A 1 82 ? 10.793 -4.638 4.214 1.00 85.75 82 GLY A O 1
ATOM 661 N N . LEU A 1 83 ? 11.665 -6.630 3.626 1.00 77.31 83 LEU A N 1
ATOM 662 C CA . LEU A 1 83 ? 12.340 -6.159 2.410 1.00 77.31 83 LEU A CA 1
ATOM 663 C C . LEU A 1 83 ? 11.384 -5.722 1.293 1.00 77.31 83 LEU A C 1
ATOM 665 O O . LEU A 1 83 ? 11.806 -4.968 0.424 1.00 77.31 83 LEU A O 1
ATOM 669 N N . ALA A 1 84 ? 10.106 -6.111 1.330 1.00 73.06 84 ALA A N 1
ATOM 670 C CA . ALA A 1 84 ? 9.144 -5.657 0.326 1.00 73.06 84 ALA A CA 1
ATOM 671 C C . ALA A 1 84 ? 8.790 -4.169 0.452 1.00 73.06 84 ALA A C 1
ATOM 673 O O . ALA A 1 84 ? 8.096 -3.643 -0.406 1.00 73.06 84 ALA A O 1
ATOM 674 N N . LEU A 1 85 ? 9.268 -3.471 1.490 1.00 74.75 85 LEU A N 1
ATOM 675 C CA . LEU A 1 85 ? 9.204 -2.007 1.560 1.00 74.75 85 LEU A CA 1
ATOM 676 C C . LEU A 1 85 ? 10.288 -1.305 0.737 1.00 74.75 85 LEU A C 1
ATOM 678 O O . LEU A 1 85 ? 10.225 -0.088 0.591 1.00 74.75 85 LEU A O 1
ATOM 682 N N . LEU A 1 86 ? 11.306 -2.016 0.242 1.00 80.94 86 LEU A N 1
ATOM 683 C CA . LEU A 1 86 ? 12.379 -1.378 -0.516 1.00 80.94 86 LEU A CA 1
ATOM 684 C C . LEU A 1 86 ? 11.841 -0.827 -1.840 1.00 80.94 86 LEU A C 1
ATOM 686 O O . LEU A 1 86 ? 11.279 -1.566 -2.644 1.00 80.94 86 LEU A O 1
ATOM 690 N N . GLY A 1 87 ? 12.031 0.477 -2.052 1.00 85.12 87 GLY A N 1
ATOM 691 C CA . GLY A 1 87 ? 11.492 1.195 -3.209 1.00 85.12 87 GLY A CA 1
ATOM 692 C C . GLY A 1 87 ? 9.996 1.505 -3.113 1.00 85.12 87 GLY A C 1
ATOM 693 O O . GLY A 1 87 ? 9.399 1.863 -4.122 1.00 85.12 87 GLY A O 1
ATOM 694 N N . PHE A 1 88 ? 9.380 1.359 -1.934 1.00 91.88 88 PHE A N 1
ATOM 695 C CA . PHE A 1 88 ? 7.992 1.746 -1.691 1.00 91.88 88 PHE A CA 1
ATOM 696 C C . PHE A 1 88 ? 7.902 2.863 -0.659 1.00 91.88 88 PHE A C 1
ATOM 698 O O . PHE A 1 88 ? 8.303 2.676 0.494 1.00 91.88 88 PHE A O 1
ATOM 705 N N . ASP A 1 89 ? 7.236 3.956 -1.024 1.00 90.75 89 ASP A N 1
ATOM 706 C CA . ASP A 1 89 ? 6.670 4.873 -0.044 1.00 90.75 89 ASP A CA 1
ATOM 707 C C . ASP A 1 89 ? 5.182 4.560 0.120 1.00 90.75 89 ASP A C 1
ATOM 709 O O . ASP A 1 89 ? 4.368 4.725 -0.784 1.00 90.75 89 ASP A O 1
ATOM 713 N N . SER A 1 90 ? 4.817 4.017 1.280 1.00 91.88 90 SER A N 1
ATOM 714 C CA . SER A 1 90 ? 3.447 3.568 1.530 1.00 91.88 90 SER A 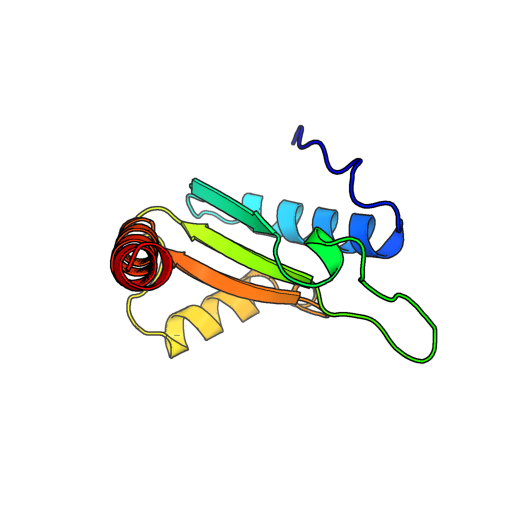CA 1
ATOM 715 C C . SER A 1 90 ? 2.861 4.170 2.794 1.00 91.88 90 SER A C 1
ATOM 717 O O . SER A 1 90 ? 3.409 4.035 3.895 1.00 91.88 90 SER A O 1
ATOM 719 N N . ILE A 1 91 ? 1.687 4.773 2.644 1.00 92.62 91 ILE A N 1
ATOM 720 C CA . ILE A 1 91 ? 0.873 5.297 3.733 1.00 92.62 91 ILE A CA 1
ATOM 721 C C . ILE A 1 91 ? -0.126 4.217 4.133 1.00 92.62 91 ILE A C 1
ATOM 723 O O . ILE A 1 91 ? -0.946 3.787 3.328 1.00 92.62 91 ILE A O 1
ATOM 727 N N . TRP A 1 92 ? -0.063 3.777 5.386 1.00 95.44 92 TRP A N 1
ATOM 728 C CA . TRP A 1 92 ? -1.062 2.880 5.966 1.00 95.44 92 TRP A CA 1
ATOM 729 C C . TRP A 1 92 ? -2.073 3.720 6.734 1.00 95.44 92 TRP A C 1
ATOM 731 O O . TRP A 1 92 ? -1.695 4.453 7.652 1.00 95.44 92 TRP A O 1
ATOM 741 N N . ILE A 1 93 ? -3.342 3.634 6.351 1.00 95.38 93 ILE A N 1
ATOM 742 C CA . ILE A 1 93 ? -4.419 4.488 6.858 1.00 95.38 93 ILE A CA 1
ATOM 743 C C . ILE A 1 93 ? -5.671 3.657 7.140 1.00 95.38 93 ILE A C 1
ATOM 745 O O . ILE A 1 93 ? -5.923 2.666 6.453 1.00 95.38 93 ILE A O 1
ATOM 749 N N . THR A 1 94 ? -6.459 4.021 8.151 1.00 97.00 94 THR A N 1
ATOM 750 C CA . THR A 1 94 ? -7.774 3.399 8.350 1.00 97.00 94 THR A CA 1
ATOM 751 C C . THR A 1 94 ? -8.816 4.019 7.423 1.00 97.00 94 THR A C 1
ATOM 753 O O . THR A 1 94 ? -8.657 5.139 6.928 1.00 97.00 94 THR A O 1
ATOM 756 N N . LYS A 1 95 ? -9.919 3.310 7.187 1.00 95.81 95 LYS A N 1
ATOM 757 C CA . LYS A 1 95 ? -11.034 3.810 6.379 1.00 95.81 95 LYS A CA 1
ATOM 758 C C . LYS A 1 95 ? -11.526 5.176 6.869 1.00 95.81 95 LYS A C 1
ATOM 760 O O . LYS A 1 95 ? -11.636 6.104 6.068 1.00 95.81 95 LYS A O 1
ATOM 765 N N . THR A 1 96 ? -11.785 5.321 8.169 1.00 94.69 96 THR A N 1
ATOM 766 C CA . THR A 1 96 ? -12.298 6.577 8.730 1.00 94.69 96 THR A CA 1
ATOM 767 C C . THR A 1 96 ? -11.287 7.722 8.589 1.00 94.69 96 THR A C 1
ATOM 769 O O . THR A 1 96 ? -11.672 8.853 8.283 1.00 94.69 96 THR A O 1
ATOM 772 N N . GLU A 1 97 ? -9.992 7.458 8.786 1.00 94.19 97 GLU A N 1
ATOM 773 C CA . GLU A 1 97 ? -8.926 8.451 8.580 1.00 94.19 97 GLU A CA 1
ATOM 774 C C . GLU A 1 97 ? -8.845 8.897 7.112 1.00 94.19 97 GLU A C 1
ATOM 776 O O . GLU A 1 97 ? -8.709 10.093 6.827 1.00 94.19 97 GLU A O 1
ATOM 781 N N . PHE A 1 98 ? -8.972 7.953 6.177 1.00 93.94 98 PHE A N 1
ATOM 782 C CA . PHE A 1 98 ? -8.946 8.232 4.746 1.00 93.94 98 PHE A CA 1
ATOM 783 C C . PHE A 1 98 ? -10.138 9.090 4.318 1.00 93.94 98 PHE A C 1
ATOM 785 O O . PHE A 1 98 ? -9.952 10.141 3.707 1.00 93.94 98 PHE A O 1
ATOM 792 N N . GLU A 1 99 ? -11.358 8.706 4.700 1.00 93.12 99 GLU A N 1
ATOM 793 C CA . GLU A 1 99 ? -12.573 9.460 4.370 1.00 93.12 99 GLU A CA 1
ATOM 794 C C . GLU A 1 99 ? -12.534 10.892 4.916 1.00 93.12 99 GLU A C 1
ATOM 796 O O . GLU A 1 99 ? -12.934 11.831 4.225 1.00 93.12 99 GLU A O 1
ATOM 801 N N . LYS A 1 100 ? -12.025 11.086 6.140 1.00 91.75 100 LYS A N 1
ATOM 802 C CA . LYS A 1 100 ? -11.828 12.425 6.715 1.00 91.75 100 LYS A CA 1
ATOM 803 C C . LYS A 1 100 ? -10.806 13.232 5.918 1.00 91.75 100 LYS A C 1
ATOM 805 O O . LYS A 1 100 ? -11.060 14.394 5.615 1.00 91.75 100 LYS A O 1
ATOM 810 N N . SER A 1 101 ? -9.685 12.614 5.551 1.00 88.00 101 SER A N 1
ATOM 811 C CA . SER A 1 101 ? -8.617 13.267 4.785 1.00 88.00 101 SER A CA 1
ATOM 812 C C . SER A 1 101 ? -9.093 13.710 3.403 1.00 88.00 101 SER A C 1
ATOM 814 O O . SER A 1 101 ? -8.800 14.828 2.978 1.00 88.00 101 SER A O 1
ATOM 816 N N . VAL A 1 102 ? -9.868 12.861 2.720 1.00 87.06 102 VAL A N 1
ATOM 817 C CA . VAL A 1 102 ? -10.480 13.187 1.427 1.00 87.06 102 VAL A CA 1
ATOM 818 C C . VAL A 1 102 ? -11.494 14.313 1.577 1.00 87.06 102 VAL A C 1
ATOM 820 O O . VAL A 1 102 ? -11.442 15.246 0.790 1.00 87.06 102 VAL A O 1
ATOM 823 N N . LYS A 1 103 ? -12.369 14.285 2.591 1.00 84.31 103 LYS A N 1
ATOM 824 C CA . LYS A 1 103 ? -13.345 15.365 2.829 1.00 84.31 103 LYS A CA 1
ATOM 825 C C . LYS A 1 103 ? -12.668 16.717 3.061 1.00 84.31 103 LYS A C 1
ATOM 827 O O . LYS A 1 103 ? -12.999 17.672 2.375 1.00 84.31 103 LYS A O 1
ATOM 832 N N . ILE A 1 104 ? -11.667 16.772 3.943 1.00 80.00 104 ILE A N 1
ATOM 833 C CA . ILE A 1 104 ? -10.917 18.010 4.222 1.00 80.00 104 ILE A CA 1
ATOM 834 C C . ILE A 1 104 ? -10.239 18.545 2.954 1.00 80.00 104 ILE A C 1
ATOM 836 O O . ILE A 1 104 ? -10.212 19.748 2.722 1.00 80.00 104 ILE A O 1
ATOM 840 N N . LYS A 1 105 ? -9.668 17.662 2.124 1.00 73.75 105 LYS A N 1
ATOM 841 C CA . LYS A 1 105 ? -8.994 18.070 0.883 1.00 73.75 105 LYS A CA 1
ATOM 842 C C . LYS A 1 105 ? -9.964 18.383 -0.256 1.00 73.75 105 LYS A C 1
ATOM 844 O O . LYS A 1 105 ? -9.636 19.226 -1.080 1.00 73.75 105 LYS A O 1
ATOM 849 N N . MET A 1 106 ? -11.135 17.750 -0.314 1.00 59.78 106 MET A N 1
ATOM 850 C CA . MET A 1 106 ? -12.187 18.064 -1.290 1.00 59.78 106 MET A CA 1
ATOM 851 C C . MET A 1 106 ? -12.630 19.516 -1.162 1.00 59.78 106 MET A C 1
ATOM 853 O O . MET A 1 106 ? -12.777 20.179 -2.182 1.00 59.78 106 MET A O 1
ATOM 857 N N . ASP A 1 107 ? -12.736 20.024 0.066 1.00 53.88 107 ASP A N 1
ATOM 858 C CA . ASP A 1 107 ? -13.056 21.431 0.310 1.00 53.88 107 ASP A CA 1
ATOM 859 C C . ASP A 1 107 ? -11.988 22.388 -0.246 1.00 53.88 107 ASP A C 1
ATOM 861 O O . ASP A 1 107 ? -12.310 23.527 -0.540 1.00 53.88 107 ASP A O 1
ATOM 865 N N . ILE A 1 108 ? -10.740 21.934 -0.425 1.00 56.88 108 ILE A N 1
ATOM 866 C CA . ILE A 1 108 ? -9.634 22.718 -1.012 1.00 56.88 108 ILE A CA 1
ATOM 867 C C . ILE A 1 108 ? -9.574 22.552 -2.541 1.00 56.88 108 ILE A C 1
ATOM 869 O O . ILE A 1 108 ? -9.124 23.444 -3.250 1.00 56.88 108 ILE A O 1
ATOM 873 N N . ILE A 1 109 ? -9.974 21.388 -3.062 1.00 46.97 109 ILE A N 1
ATOM 874 C CA . ILE A 1 109 ? -9.944 21.076 -4.502 1.00 46.97 109 ILE A CA 1
ATOM 875 C C . ILE A 1 109 ? -11.158 21.675 -5.227 1.00 46.97 109 ILE A C 1
ATOM 877 O O . ILE A 1 109 ? -11.060 22.008 -6.406 1.00 46.97 109 ILE A O 1
ATOM 881 N N . LEU A 1 110 ? -12.301 21.770 -4.543 1.00 47.38 110 LEU A N 1
ATOM 882 C CA . LEU A 1 110 ? -13.563 22.269 -5.096 1.00 47.38 110 LEU A CA 1
ATOM 883 C C . LEU A 1 110 ? -13.871 23.731 -4.721 1.00 47.38 110 LEU A C 1
ATOM 885 O O . LEU A 1 110 ? -14.883 24.252 -5.189 1.00 47.38 110 LEU A O 1
ATOM 889 N N . SER A 1 111 ? -13.041 24.373 -3.889 1.00 42.91 111 SER A N 1
ATOM 890 C CA . SER A 1 111 ? -13.073 25.824 -3.629 1.00 42.91 111 SER A CA 1
ATOM 891 C C . SER A 1 111 ? -12.361 26.609 -4.721 1.00 42.91 111 SER A C 1
ATOM 893 O O . SER A 1 111 ? -12.913 27.643 -5.151 1.00 42.91 111 SER A O 1
#

pLDDT: mean 88.56, std 10.54, range [42.91, 97.44]

InterPro domains:
  IPR041633 Polymerase beta, nucleotidyltransferase [PF18765] (21-83)
  IPR043519 Nucleotidyltransferase superfamily [G3DSA:3.30.460.10] (2-110)
  IPR043519 Nucleotidyltransferase superfamily [SSF81301] (8-108)

Radius of gyration: 14.96 Å; chains: 1; bounding box: 35×39×36 Å

Organism: NCBI:txid412755

Sequence (111 aa):
MDIDLSFIQNSKFLGSIKEYLERLFNLDKKVQGVLLFGSLARGEAIYSEREISDIDLIVIFSDGELPNDHIERSKIKRESMGLALLGFDSIWITKTEFEKSVKIKMDIILS

Secondary structure (DSSP, 8-state):
-----TT---HHHHHHHHHHHHHHHTSSS-EEEEEEEHHHHHT---BSSS-B--EEEEEEEPTTSS-S-HHHHHHHHHHHHGGGGTTEEEEEEEHHHHHHHHHHHHHHH--